Protein AF-A0A4V5UTD0-F1 (afdb_monomer)

InterPro domains:
  IPR001466 Beta-lactamase-related [PF00144] (6-70)
  IPR012338 Beta-lactamase/transpeptidase-like [G3DSA:3.40.710.10] (2-88)
  IPR012338 Beta-lactamase/transpeptidase-like [SSF56601] (2-72)

Radius of gyration: 14.81 Å; Cα contacts (8 Å, |Δi|>4): 115; chains: 1; bounding box: 32×32×47 Å

Mean predicted aligned error: 4.83 Å

Organism: Enterococcus faecalis (NCBI:txid1351)

Secondary structure (DSSP, 8-state):
-GGGGS-S-TTSSS-B-SS-EEEE-TTT--EEEEEE-TTS-EEEEETTTTEEEEE---TTSS---HHHHHHHHHHHHHHHHHHHHHHHHHHT--

Foldseek 3Di:
DVQQQDFPCPPDPFGHGPPFGWDAQPVPRGTWGKDADPQLWIKTGDPPVRDIDTDDDRCPPPHNPPVVSVVVVVVVVVVVSVVVVVVVVVVVPD

Structure (mmCIF, N/CA/C/O backbone):
data_AF-A0A4V5UTD0-F1
#
_entry.id   AF-A0A4V5UTD0-F1
#
loop_
_atom_site.group_PDB
_atom_site.id
_atom_site.type_symbol
_atom_site.label_atom_id
_atom_site.label_alt_id
_atom_site.label_comp_id
_atom_site.label_asym_id
_atom_site.label_entity_id
_atom_site.label_seq_id
_atom_site.pdbx_PDB_ins_code
_atom_site.Cartn_x
_atom_site.Cartn_y
_atom_site.Cartn_z
_atom_site.occupancy
_atom_site.B_iso_or_equiv
_atom_site.auth_seq_id
_atom_site.auth_comp_id
_atom_site.auth_asym_id
_atom_site.auth_atom_id
_atom_site.pdbx_PDB_model_num
ATOM 1 N N . ILE A 1 1 ? -17.946 2.765 5.152 1.00 82.19 1 ILE A N 1
ATOM 2 C CA . ILE A 1 1 ? -16.504 2.807 5.494 1.00 82.19 1 ILE A CA 1
ATOM 3 C C . ILE A 1 1 ? -16.047 1.502 6.132 1.00 82.19 1 ILE A C 1
ATOM 5 O O . ILE A 1 1 ? -15.071 0.952 5.647 1.00 82.19 1 ILE A O 1
ATOM 9 N N . ASP A 1 2 ? -16.749 0.954 7.129 1.00 90.31 2 ASP A N 1
ATOM 10 C CA . ASP A 1 2 ? -16.257 -0.234 7.851 1.00 90.31 2 ASP A CA 1
ATOM 11 C C . ASP A 1 2 ? -16.041 -1.474 6.974 1.00 90.31 2 ASP A C 1
ATOM 13 O O . ASP A 1 2 ? -15.077 -2.199 7.191 1.00 90.31 2 ASP A O 1
ATOM 17 N N . LEU A 1 3 ? -16.839 -1.667 5.917 1.00 95.00 3 LEU A N 1
ATOM 18 C CA . LEU A 1 3 ? -16.628 -2.756 4.952 1.00 95.00 3 LEU A CA 1
ATOM 19 C C . LEU A 1 3 ? -15.263 -2.700 4.245 1.00 95.00 3 LEU A C 1
ATOM 21 O O . LEU A 1 3 ? -14.752 -3.738 3.833 1.00 95.00 3 LEU A O 1
ATOM 25 N N . LEU A 1 4 ? -14.645 -1.519 4.125 1.00 95.44 4 LEU A N 1
ATOM 26 C CA . LEU A 1 4 ? -13.296 -1.402 3.567 1.00 95.44 4 LEU A CA 1
ATOM 27 C C . LEU A 1 4 ? -12.233 -1.975 4.515 1.00 95.44 4 LEU A C 1
ATOM 29 O O . LEU A 1 4 ? -11.155 -2.352 4.075 1.00 95.44 4 LEU A O 1
ATOM 33 N N . LEU A 1 5 ? -12.518 -2.060 5.811 1.00 95.88 5 LEU A N 1
ATOM 34 C CA . LEU A 1 5 ? -11.562 -2.487 6.833 1.00 95.88 5 LEU A CA 1
ATOM 35 C C . LEU A 1 5 ? -11.750 -3.955 7.237 1.00 95.88 5 LEU A C 1
ATOM 37 O O . LEU A 1 5 ? -11.236 -4.383 8.267 1.00 95.88 5 LEU A O 1
ATOM 41 N N . VAL A 1 6 ? -12.484 -4.726 6.432 1.00 95.31 6 VAL A N 1
ATOM 42 C CA . VAL A 1 6 ? -12.758 -6.150 6.649 1.00 95.31 6 VAL A CA 1
ATOM 43 C C . VAL A 1 6 ? -12.232 -6.953 5.463 1.00 95.31 6 VAL A C 1
ATOM 45 O O . VAL A 1 6 ? -12.315 -6.502 4.320 1.00 95.31 6 VAL A O 1
ATOM 48 N N . ASN A 1 7 ? -11.706 -8.154 5.728 1.00 95.81 7 ASN A N 1
ATOM 49 C CA . ASN A 1 7 ? -11.349 -9.094 4.670 1.00 95.81 7 ASN A CA 1
ATOM 50 C C . ASN A 1 7 ? -12.605 -9.611 3.963 1.00 95.81 7 ASN A C 1
ATOM 52 O O . ASN A 1 7 ? -13.417 -10.316 4.555 1.00 95.81 7 ASN A O 1
ATOM 56 N N . GLN A 1 8 ? -12.728 -9.270 2.685 1.00 96.44 8 GLN A N 1
ATOM 57 C CA . GLN A 1 8 ? -13.831 -9.648 1.807 1.00 96.44 8 GLN A CA 1
ATOM 58 C C . GLN A 1 8 ? -13.583 -10.988 1.099 1.00 96.44 8 GLN A C 1
ATOM 60 O O . GLN A 1 8 ? -14.479 -11.518 0.450 1.00 96.44 8 GLN A O 1
ATOM 65 N N . VAL A 1 9 ? -12.376 -11.553 1.224 1.00 94.31 9 VAL A N 1
ATOM 66 C CA . VAL A 1 9 ? -11.974 -12.830 0.608 1.00 94.31 9 VAL A CA 1
ATOM 67 C C . VAL A 1 9 ? -11.334 -13.765 1.646 1.00 94.31 9 VAL A C 1
ATOM 69 O O . VAL A 1 9 ? -10.147 -14.075 1.575 1.00 94.31 9 VAL A O 1
ATOM 72 N N . PRO A 1 10 ? -12.096 -14.241 2.646 1.00 91.06 10 PRO A N 1
ATOM 73 C CA . PRO A 1 10 ? -11.554 -15.032 3.756 1.00 91.06 10 PRO A CA 1
ATOM 74 C C . PRO A 1 10 ? -10.911 -16.360 3.335 1.00 91.06 10 PRO A C 1
ATOM 76 O O . PRO A 1 10 ? -10.047 -16.858 4.045 1.00 91.06 10 PRO A O 1
ATOM 79 N N . ALA A 1 11 ? -11.303 -16.921 2.189 1.00 92.50 11 ALA A N 1
ATOM 80 C CA . ALA A 1 11 ? -10.754 -18.174 1.672 1.00 92.50 11 ALA A CA 1
ATOM 81 C C . ALA A 1 11 ? -9.482 -18.003 0.813 1.00 92.50 11 ALA A C 1
ATOM 83 O O . ALA A 1 11 ? -8.954 -18.997 0.324 1.00 92.50 11 ALA A O 1
ATOM 84 N N . ALA A 1 12 ? -9.016 -16.772 0.575 1.00 91.56 12 ALA A N 1
ATOM 85 C CA . ALA A 1 12 ? -7.846 -16.511 -0.259 1.00 91.56 12 ALA A CA 1
ATOM 86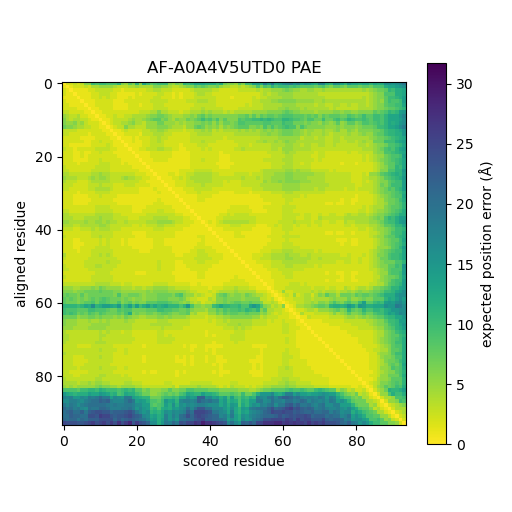 C C . ALA A 1 12 ? -6.569 -16.371 0.580 1.00 91.56 12 ALA A C 1
ATOM 88 O O . ALA A 1 12 ? -6.588 -15.763 1.649 1.00 91.56 12 ALA A O 1
ATOM 89 N N . ASP A 1 13 ? -5.435 -16.817 0.031 1.00 91.44 13 ASP A N 1
ATOM 90 C CA . ASP A 1 13 ? -4.114 -16.698 0.676 1.00 91.44 13 ASP A CA 1
ATOM 91 C C . ASP A 1 13 ? -3.714 -15.242 0.963 1.00 91.44 13 ASP A C 1
ATOM 93 O O . ASP A 1 13 ? -2.907 -14.959 1.848 1.00 91.44 13 ASP A O 1
ATOM 97 N N . LYS A 1 14 ? -4.262 -14.300 0.187 1.00 90.69 14 LYS A N 1
ATOM 98 C CA . LYS A 1 14 ? -4.025 -12.863 0.337 1.00 90.69 14 LYS A CA 1
ATOM 99 C C . LYS A 1 14 ? -5.328 -12.162 0.716 1.00 90.69 14 LYS A C 1
ATOM 101 O O . LYS A 1 14 ? -6.208 -12.051 -0.140 1.00 90.69 14 LYS A O 1
ATOM 106 N N . PRO A 1 15 ? -5.435 -11.631 1.946 1.00 92.50 15 PRO A N 1
ATOM 107 C CA . PRO A 1 15 ? -6.571 -10.819 2.360 1.00 92.50 15 PRO A CA 1
ATOM 108 C C . PRO A 1 15 ? -6.779 -9.612 1.437 1.00 92.50 15 PRO A C 1
A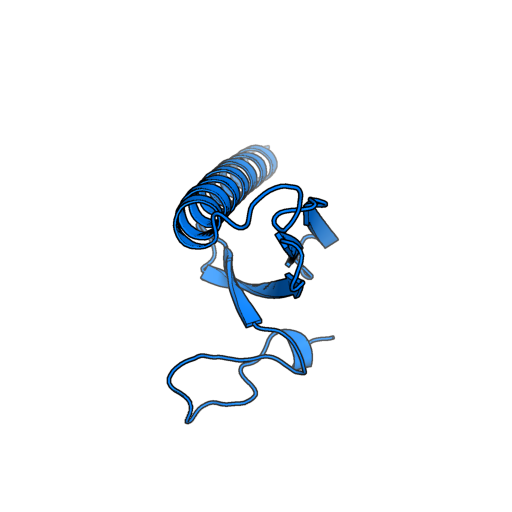TOM 110 O O . PRO A 1 15 ? -5.816 -8.936 1.052 1.00 92.50 15 PRO A O 1
ATOM 113 N N . ARG A 1 16 ? -8.041 -9.323 1.101 1.00 95.69 16 ARG A N 1
ATOM 114 C CA . ARG A 1 16 ? -8.437 -8.163 0.286 1.00 95.69 16 ARG A CA 1
ATOM 115 C C . ARG A 1 16 ? -9.642 -7.457 0.877 1.00 95.69 16 ARG A C 1
ATOM 117 O O . ARG A 1 16 ? -10.547 -8.083 1.418 1.00 95.69 16 ARG A O 1
ATOM 124 N N . SER A 1 17 ? -9.649 -6.146 0.716 1.00 96.31 17 SER A N 1
ATOM 125 C CA . SER A 1 17 ? -10.809 -5.287 0.914 1.00 96.31 17 SER A CA 1
ATOM 126 C C . SER A 1 17 ? -11.682 -5.251 -0.354 1.00 96.31 17 SER A C 1
ATOM 128 O O . SER A 1 17 ? -11.402 -5.928 -1.345 1.00 96.31 17 SER A O 1
ATOM 130 N N . LEU A 1 18 ? -12.702 -4.390 -0.367 1.00 96.12 18 LEU A N 1
ATOM 131 C CA . LEU A 1 18 ? -13.431 -3.997 -1.574 1.00 96.12 18 LEU A CA 1
ATOM 132 C C . LEU A 1 18 ? -12.524 -3.154 -2.490 1.00 96.12 18 LEU A C 1
ATOM 134 O O . LEU A 1 18 ? -12.523 -1.927 -2.417 1.00 96.12 18 LEU A O 1
ATOM 138 N N . GLY A 1 19 ? -11.739 -3.821 -3.339 1.00 94.19 19 GLY A N 1
ATOM 139 C CA . GLY A 1 19 ? -10.860 -3.180 -4.326 1.00 94.19 19 GLY A CA 1
ATOM 140 C C . GLY A 1 19 ? -9.489 -2.742 -3.802 1.00 94.19 19 GLY A C 1
ATOM 141 O O . GLY A 1 19 ? -8.775 -2.049 -4.519 1.00 94.19 19 GLY A O 1
ATOM 142 N N . TRP A 1 20 ? -9.105 -3.146 -2.585 1.00 97.25 20 TRP A N 1
ATOM 143 C CA . TRP A 1 20 ? -7.801 -2.809 -1.997 1.00 97.25 20 TRP A CA 1
ATOM 144 C C . TRP A 1 20 ? -7.067 -4.036 -1.472 1.00 97.25 20 TRP A C 1
ATOM 146 O O . TRP A 1 20 ? -7.673 -4.996 -0.987 1.00 97.25 20 TRP A O 1
ATOM 156 N N . ASP A 1 21 ? -5.744 -3.952 -1.502 1.00 96.88 21 ASP A N 1
ATOM 157 C CA . ASP A 1 21 ? -4.861 -4.821 -0.742 1.00 96.88 21 ASP A CA 1
ATOM 158 C C . ASP A 1 21 ? -4.832 -4.367 0.723 1.00 96.88 21 ASP A C 1
ATOM 160 O O . ASP A 1 21 ? -5.128 -3.209 1.029 1.00 96.88 21 ASP A O 1
ATOM 164 N N . PHE A 1 22 ? -4.422 -5.261 1.626 1.00 96.56 22 PHE A N 1
ATOM 165 C CA . PHE A 1 22 ? -4.111 -4.884 3.001 1.00 96.56 22 PHE A CA 1
ATOM 166 C C . PHE A 1 22 ? -2.606 -4.794 3.246 1.00 96.56 22 PHE A C 1
ATOM 168 O O . PHE A 1 22 ? -1.828 -5.682 2.886 1.00 96.56 22 PHE A O 1
ATOM 175 N N . LYS A 1 23 ? -2.220 -3.714 3.919 1.00 95.88 23 LYS A N 1
ATOM 176 C CA . LYS A 1 23 ? -1.034 -3.641 4.777 1.00 95.88 23 LYS A CA 1
ATOM 177 C C . LYS A 1 23 ? -1.516 -3.507 6.222 1.00 95.88 23 LYS A C 1
ATOM 179 O O . LYS A 1 23 ? -2.713 -3.357 6.456 1.00 95.88 23 LYS A O 1
ATOM 184 N N . TYR A 1 24 ? -0.603 -3.562 7.182 1.00 94.56 24 TYR A N 1
ATOM 185 C CA . TYR A 1 24 ? -0.957 -3.489 8.594 1.00 94.56 24 TYR A CA 1
ATOM 186 C C . TYR A 1 24 ? -0.086 -2.470 9.305 1.00 94.56 24 TYR A C 1
ATOM 188 O O . TYR A 1 24 ? 1.114 -2.368 9.044 1.00 94.56 24 TYR A O 1
ATOM 196 N N . ASP A 1 25 ? -0.720 -1.701 10.178 1.00 94.06 25 ASP A N 1
ATOM 197 C CA . ASP A 1 25 ? -0.029 -0.812 11.099 1.00 94.06 25 ASP A CA 1
ATOM 198 C C . ASP A 1 25 ? 0.860 -1.631 12.046 1.00 94.06 25 ASP A C 1
ATOM 200 O O . ASP A 1 25 ? 0.428 -2.662 12.564 1.00 94.06 25 ASP A O 1
ATOM 204 N N . VAL A 1 26 ? 2.101 -1.190 12.262 1.00 92.00 26 VAL A N 1
ATOM 205 C CA . VAL A 1 26 ? 3.106 -1.989 12.983 1.00 92.00 26 VAL A CA 1
ATOM 206 C C . VAL A 1 26 ? 2.707 -2.193 14.445 1.00 92.00 26 VAL A C 1
ATOM 208 O O . VAL A 1 26 ? 2.755 -3.323 14.930 1.00 92.00 26 VAL A O 1
ATOM 211 N N . ALA A 1 27 ? 2.258 -1.133 15.119 1.00 89.25 27 ALA A N 1
ATOM 212 C CA . ALA A 1 27 ? 1.925 -1.166 16.540 1.00 89.25 27 ALA A CA 1
ATOM 213 C C . ALA A 1 27 ? 0.567 -1.828 16.803 1.00 89.25 27 ALA A C 1
ATOM 215 O O . ALA A 1 27 ? 0.431 -2.672 17.685 1.00 89.25 27 ALA A O 1
ATOM 216 N N . THR A 1 28 ? -0.451 -1.458 16.026 1.00 90.88 28 THR A N 1
ATOM 217 C CA . THR A 1 28 ? -1.840 -1.851 16.311 1.00 90.88 28 THR A CA 1
ATOM 218 C C . THR A 1 28 ? -2.321 -3.063 15.517 1.00 90.88 28 THR A C 1
ATOM 220 O O . THR A 1 28 ? -3.411 -3.563 15.788 1.00 90.88 28 THR A O 1
ATOM 223 N N . GLN A 1 29 ? -1.561 -3.509 14.508 1.00 93.31 29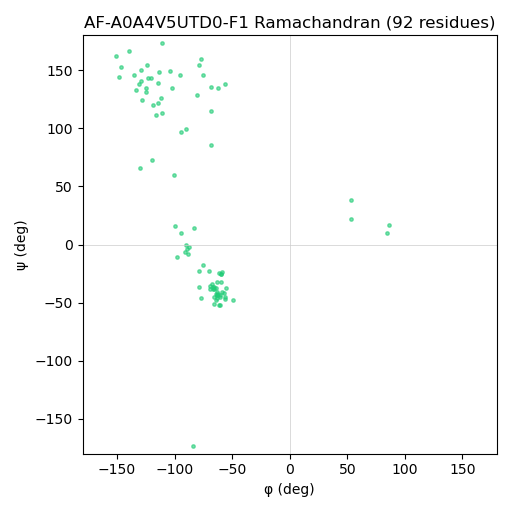 GLN A N 1
ATOM 224 C CA . GLN A 1 29 ? -1.953 -4.565 13.561 1.00 93.31 29 GLN A CA 1
ATOM 225 C C . GLN A 1 29 ? -3.307 -4.308 12.874 1.00 93.31 29 GLN A C 1
ATOM 227 O O . GLN A 1 29 ? -3.956 -5.222 12.363 1.00 93.31 29 GLN A O 1
ATOM 232 N N . ARG A 1 30 ? -3.755 -3.048 12.832 1.00 92.94 30 ARG A N 1
ATOM 233 C CA . ARG A 1 30 ? -4.990 -2.660 12.145 1.00 92.94 30 ARG A CA 1
ATOM 234 C C . ARG A 1 30 ? -4.773 -2.642 10.630 1.00 92.94 30 ARG A C 1
ATOM 236 O O . ARG A 1 30 ? -3.683 -2.275 10.183 1.00 92.94 30 ARG A O 1
ATOM 243 N N . PRO A 1 31 ? -5.797 -3.002 9.835 1.00 95.56 31 PRO A N 1
ATOM 244 C CA . PRO A 1 31 ? -5.692 -3.001 8.385 1.00 95.56 31 PRO A CA 1
ATOM 245 C C . PRO A 1 31 ? -5.575 -1.577 7.831 1.00 95.56 31 PRO A C 1
ATOM 247 O O . PRO A 1 31 ? -6.327 -0.677 8.208 1.00 95.56 31 PRO A O 1
ATOM 250 N N . LEU A 1 32 ? -4.654 -1.414 6.888 1.00 97.00 32 LEU A N 1
ATOM 251 C CA . LEU A 1 32 ? -4.430 -0.225 6.074 1.00 97.00 32 LEU A CA 1
ATOM 252 C C . LEU A 1 32 ? -4.751 -0.567 4.619 1.00 97.00 32 LEU A C 1
ATOM 254 O O . LEU A 1 32 ? -4.390 -1.648 4.145 1.00 97.00 32 LEU A O 1
ATOM 258 N N . LEU A 1 33 ? -5.403 0.349 3.904 1.00 98.12 33 LEU A N 1
ATOM 259 C CA . LEU A 1 33 ? -5.752 0.135 2.498 1.00 98.12 33 LEU A CA 1
ATOM 260 C C . LEU A 1 33 ? -4.538 0.417 1.624 1.00 98.12 33 LEU A C 1
ATOM 262 O O . LEU A 1 33 ? -3.942 1.485 1.741 1.00 98.12 33 LEU A O 1
ATOM 266 N N . PHE A 1 34 ? -4.184 -0.514 0.746 1.00 98.19 34 PHE A N 1
ATOM 267 C CA . PHE A 1 34 ? -3.022 -0.396 -0.125 1.00 98.19 34 PHE A CA 1
ATOM 268 C C . PHE A 1 34 ? -3.387 -0.677 -1.582 1.00 98.19 34 PHE A C 1
ATOM 270 O O . PHE A 1 34 ? -4.175 -1.574 -1.878 1.00 98.19 34 PHE A O 1
ATOM 277 N N . HIS A 1 35 ? -2.811 0.086 -2.507 1.00 97.19 35 HIS A N 1
ATOM 278 C CA . HIS A 1 35 ? -2.939 -0.166 -3.940 1.00 97.19 35 HIS A CA 1
ATOM 279 C C . HIS A 1 35 ? -1.670 0.276 -4.668 1.00 97.19 35 HIS A C 1
ATOM 281 O O . HIS A 1 35 ? -1.058 1.283 -4.317 1.00 97.19 35 HIS A O 1
ATOM 287 N N . THR A 1 36 ? -1.287 -0.459 -5.711 1.00 96.69 36 THR A N 1
ATOM 288 C CA . THR A 1 36 ? -0.142 -0.117 -6.570 1.00 96.69 36 THR A CA 1
ATOM 289 C C . THR A 1 36 ? -0.607 0.225 -7.979 1.00 96.69 36 THR A C 1
ATOM 291 O O . THR A 1 36 ? -1.617 -0.291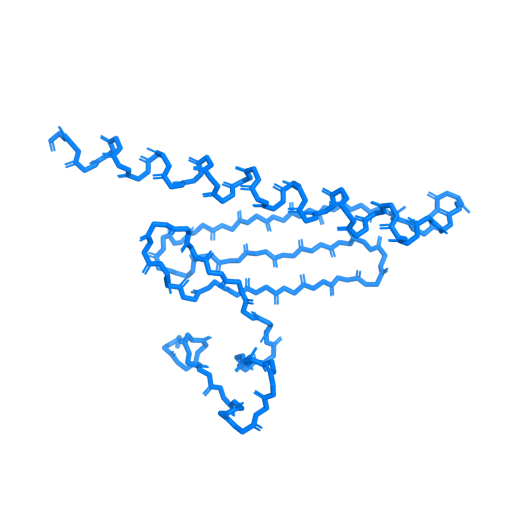 -8.453 1.00 96.69 36 THR A O 1
ATOM 294 N N . GLY A 1 37 ? 0.109 1.120 -8.642 1.00 95.19 37 GLY A N 1
ATOM 295 C CA . GLY A 1 37 ? -0.045 1.431 -10.053 1.00 95.19 37 GLY A CA 1
ATOM 296 C C . GLY A 1 37 ? 1.082 0.803 -10.862 1.00 95.19 37 GLY A C 1
ATOM 297 O O . GLY A 1 37 ? 2.215 0.659 -10.398 1.00 95.19 37 GLY A O 1
ATOM 298 N N . TYR A 1 38 ? 0.774 0.445 -12.104 1.00 91.38 38 TYR A N 1
ATOM 299 C CA . TYR A 1 38 ? 1.697 -0.254 -13.000 1.00 91.38 38 TYR A CA 1
ATOM 300 C C . TYR A 1 38 ? 3.045 0.474 -13.191 1.00 91.38 38 TYR A C 1
ATOM 302 O O . TYR A 1 38 ? 4.110 -0.151 -13.216 1.00 91.38 38 TYR A O 1
ATOM 310 N N . THR A 1 39 ? 3.012 1.807 -13.255 1.00 93.56 39 THR A N 1
ATOM 311 C CA . THR A 1 39 ? 4.193 2.661 -13.455 1.00 93.56 39 THR A CA 1
ATOM 312 C C . THR A 1 39 ? 4.967 2.945 -12.166 1.00 93.56 39 THR A C 1
ATOM 314 O O . THR A 1 39 ? 5.816 3.827 -12.150 1.00 93.56 39 THR A O 1
ATOM 317 N N . GLY A 1 40 ? 4.712 2.202 -11.084 1.00 94.50 40 GLY A N 1
ATOM 318 C CA . GLY A 1 40 ? 5.425 2.352 -9.813 1.00 94.50 40 GLY A CA 1
ATOM 319 C C . GLY A 1 40 ? 4.848 3.416 -8.879 1.00 94.50 40 GLY A C 1
ATOM 320 O O . GLY A 1 40 ? 5.514 3.842 -7.931 1.00 94.50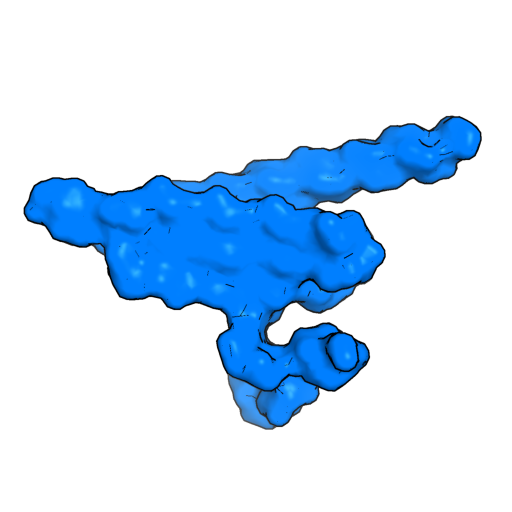 40 GLY A O 1
ATOM 321 N N . THR A 1 41 ? 3.615 3.853 -9.112 1.00 96.75 41 THR A N 1
ATOM 322 C CA . THR A 1 41 ? 2.877 4.636 -8.120 1.00 96.75 41 THR A CA 1
ATOM 323 C C . THR A 1 41 ? 2.301 3.709 -7.053 1.00 96.75 41 THR A C 1
ATOM 325 O O . THR A 1 41 ? 2.052 2.529 -7.307 1.00 96.75 41 THR A O 1
ATOM 328 N N . PHE A 1 42 ? 2.070 4.215 -5.849 1.00 97.75 42 PHE A N 1
ATOM 329 C CA . PHE A 1 42 ? 1.251 3.505 -4.872 1.00 97.75 42 PHE A CA 1
ATOM 330 C C . PHE A 1 42 ? 0.539 4.469 -3.932 1.00 97.75 42 PHE A C 1
ATOM 332 O O . PHE A 1 42 ? 0.908 5.638 -3.802 1.00 97.75 42 PHE A O 1
ATOM 339 N N . LEU A 1 43 ? -0.483 3.937 -3.270 1.00 98.12 43 LEU A N 1
ATOM 340 C CA . LEU A 1 43 ? -1.268 4.617 -2.258 1.00 98.12 43 LEU A CA 1
ATOM 341 C C . LEU A 1 43 ? -1.434 3.699 -1.048 1.00 98.12 43 LEU A C 1
ATOM 343 O O . LEU A 1 43 ? -1.777 2.527 -1.201 1.00 98.12 43 LEU A O 1
ATOM 347 N N . LEU A 1 44 ? -1.210 4.250 0.139 1.00 98.19 44 LEU A N 1
ATOM 348 C CA . LEU A 1 44 ? -1.482 3.631 1.429 1.00 98.19 44 LEU A CA 1
ATOM 349 C C . LEU A 1 44 ? -2.385 4.569 2.236 1.00 98.19 44 LEU A C 1
ATOM 351 O O . LEU A 1 44 ? -2.082 5.754 2.339 1.00 98.19 44 LEU A O 1
ATOM 355 N N . ILE A 1 45 ? -3.475 4.064 2.811 1.00 97.69 45 ILE A N 1
ATOM 356 C CA . ILE A 1 45 ? -4.449 4.875 3.555 1.00 97.69 45 ILE A CA 1
ATOM 357 C C . ILE A 1 45 ? -4.702 4.256 4.930 1.00 97.69 45 ILE A C 1
ATOM 359 O O . ILE A 1 45 ? -5.145 3.108 5.031 1.00 97.69 45 ILE A O 1
ATOM 363 N N . ASP A 1 46 ? -4.493 5.047 5.981 1.00 96.19 46 ASP A N 1
ATOM 364 C CA . ASP A 1 46 ? -5.007 4.784 7.322 1.00 96.19 46 ASP A CA 1
ATOM 365 C C . ASP A 1 46 ? -6.334 5.527 7.500 1.00 96.19 46 ASP A C 1
ATOM 367 O O . ASP A 1 46 ? -6.394 6.713 7.829 1.00 96.19 46 ASP A O 1
ATOM 371 N N . VAL A 1 47 ? -7.431 4.802 7.282 1.00 95.56 47 VAL A N 1
ATOM 372 C CA . VAL A 1 47 ? -8.786 5.353 7.398 1.00 95.56 47 VAL A CA 1
ATOM 373 C C . VAL A 1 47 ? -9.089 5.816 8.825 1.00 95.56 47 VAL A C 1
ATOM 375 O O . VAL A 1 47 ? -9.845 6.766 9.010 1.00 95.56 47 VAL A O 1
ATOM 378 N N . ARG A 1 48 ? -8.519 5.157 9.844 1.00 92.81 48 ARG A N 1
ATOM 379 C CA . ARG A 1 48 ? -8.812 5.454 11.253 1.00 92.81 48 ARG A CA 1
ATOM 380 C C . ARG A 1 48 ? -8.058 6.690 11.733 1.00 92.81 48 ARG A C 1
ATOM 382 O O . ARG A 1 48 ? -8.619 7.449 12.511 1.00 92.81 48 ARG A O 1
ATOM 389 N N . GLN A 1 49 ? -6.823 6.887 11.277 1.00 93.19 49 GLN A N 1
ATOM 390 C CA . GLN A 1 49 ? -6.026 8.082 11.586 1.00 93.19 49 GLN A CA 1
ATOM 391 C C . GLN A 1 49 ? -6.221 9.220 10.574 1.00 93.19 49 GLN A C 1
ATOM 393 O O . GLN A 1 49 ? -5.610 10.273 10.724 1.00 93.19 49 GLN A O 1
ATOM 398 N N . GLN A 1 50 ? -7.061 9.020 9.553 1.00 94.50 50 GLN A N 1
ATOM 399 C CA . GLN A 1 50 ? -7.318 9.991 8.484 1.00 94.50 50 GLN A CA 1
ATOM 400 C C . GLN A 1 50 ? -6.032 10.478 7.797 1.00 94.50 50 GLN A C 1
ATOM 402 O O . GLN A 1 50 ? -5.907 11.644 7.430 1.00 94.50 50 GLN A O 1
ATOM 407 N N . SER A 1 51 ? -5.076 9.569 7.612 1.00 94.62 51 SER A N 1
ATOM 408 C CA . SER A 1 51 ? -3.785 9.852 6.992 1.00 94.62 51 SER A CA 1
ATOM 409 C C . SER A 1 51 ? -3.542 8.933 5.800 1.00 94.62 51 SER A C 1
ATOM 411 O O . SER A 1 51 ? -4.111 7.844 5.688 1.00 94.62 51 SER A O 1
ATOM 413 N N . ALA A 1 52 ? -2.717 9.392 4.864 1.00 96.56 52 ALA A N 1
ATOM 414 C CA . ALA A 1 52 ? -2.366 8.625 3.681 1.00 96.56 52 ALA A CA 1
ATOM 415 C C . ALA A 1 52 ? -0.930 8.916 3.248 1.00 96.56 52 ALA A C 1
ATOM 417 O O . ALA A 1 52 ? -0.414 10.013 3.455 1.00 96.56 52 ALA A O 1
ATOM 418 N N . PHE A 1 53 ? -0.320 7.933 2.596 1.00 97.75 53 PHE A N 1
ATOM 419 C CA . PHE A 1 53 ? 0.951 8.065 1.908 1.00 97.75 53 PHE A CA 1
ATOM 420 C C . PHE A 1 53 ? 0.746 7.772 0.424 1.00 97.75 53 PHE A C 1
ATOM 422 O O . PHE A 1 53 ? 0.307 6.687 0.039 1.00 97.75 53 PHE A O 1
ATOM 429 N N . ILE A 1 54 ? 1.063 8.765 -0.403 1.00 98.06 54 ILE A N 1
ATOM 430 C CA . ILE A 1 54 ? 1.036 8.668 -1.858 1.00 98.06 54 ILE A CA 1
ATOM 431 C C . ILE A 1 54 ? 2.471 8.745 -2.358 1.00 98.06 54 ILE A C 1
ATOM 433 O O . ILE A 1 54 ? 3.178 9.707 -2.062 1.00 98.06 54 ILE A O 1
ATOM 437 N N . PHE A 1 55 ? 2.881 7.761 -3.147 1.00 97.75 55 PHE A N 1
ATOM 438 C CA . PHE A 1 55 ? 4.161 7.790 -3.837 1.00 97.75 55 PHE A CA 1
ATOM 439 C C . PHE A 1 55 ? 3.930 7.858 -5.338 1.00 97.75 55 PHE A C 1
ATOM 441 O O . PHE A 1 55 ? 3.276 6.991 -5.928 1.00 97.75 55 PHE A O 1
ATOM 448 N N . LEU A 1 56 ? 4.470 8.906 -5.951 1.00 96.19 56 LEU A N 1
ATOM 449 C CA . LEU A 1 56 ? 4.363 9.154 -7.378 1.00 96.19 56 LEU A CA 1
ATOM 450 C C . LEU A 1 56 ? 5.737 8.966 -8.007 1.00 96.19 56 LEU A C 1
ATOM 452 O O . LEU A 1 56 ? 6.662 9.727 -7.739 1.00 96.19 56 LEU A O 1
ATOM 456 N N . SER A 1 57 ? 5.865 7.939 -8.841 1.00 91.62 57 SER A N 1
ATOM 457 C CA . SER A 1 57 ? 7.083 7.674 -9.598 1.00 91.62 57 SER A CA 1
ATOM 458 C C . SER A 1 57 ? 6.756 7.225 -11.013 1.00 91.62 57 SER A C 1
ATOM 460 O O . SER A 1 57 ? 5.612 6.885 -11.331 1.00 91.62 57 SER A O 1
ATOM 462 N N . ASN A 1 58 ? 7.783 7.230 -11.855 1.00 90.00 58 ASN A N 1
ATOM 463 C CA . ASN A 1 58 ? 7.741 6.655 -13.185 1.00 90.00 58 ASN A CA 1
ATOM 464 C C . ASN A 1 58 ? 8.795 5.548 -13.300 1.00 90.00 58 ASN A C 1
ATOM 466 O O . ASN A 1 58 ? 9.827 5.706 -13.938 1.00 90.00 58 ASN A O 1
ATOM 470 N N . ARG A 1 59 ? 8.528 4.420 -12.644 1.00 90.19 59 ARG A N 1
ATOM 471 C CA . ARG A 1 59 ? 9.405 3.239 -12.570 1.00 90.19 59 ARG A CA 1
ATOM 472 C C . ARG A 1 59 ? 9.746 2.629 -13.935 1.00 90.19 59 ARG A C 1
ATOM 474 O O . ARG A 1 59 ? 10.724 1.907 -14.042 1.00 90.19 59 ARG A O 1
ATOM 481 N N . VAL A 1 60 ? 8.911 2.849 -14.951 1.00 91.06 60 VAL A N 1
ATOM 482 C CA . VAL A 1 60 ? 9.071 2.235 -16.282 1.00 91.06 60 VAL A CA 1
ATOM 483 C C . VAL A 1 60 ? 9.941 3.058 -17.231 1.00 91.06 60 VAL A C 1
ATOM 485 O O . VAL A 1 60 ? 10.161 2.627 -18.358 1.00 91.06 60 VAL A O 1
ATOM 488 N N . HIS A 1 61 ? 10.399 4.244 -16.820 1.00 86.50 61 HIS A N 1
ATOM 489 C CA . HIS A 1 61 ? 11.171 5.135 -17.677 1.00 86.50 61 HIS A CA 1
ATOM 490 C C . HIS A 1 61 ? 12.519 5.506 -17.044 1.00 86.50 61 HIS A C 1
ATOM 492 O O . HIS A 1 61 ? 12.535 5.924 -15.886 1.00 86.50 61 HIS A O 1
ATOM 498 N N . PRO A 1 62 ? 13.631 5.469 -17.801 1.00 86.88 62 PRO A N 1
ATOM 499 C CA . PRO A 1 62 ? 13.777 4.946 -19.168 1.00 86.88 62 PRO A CA 1
ATOM 500 C C . PRO A 1 62 ? 13.873 3.412 -19.235 1.00 86.88 62 PRO A C 1
ATOM 502 O O . PRO A 1 62 ? 13.556 2.834 -20.272 1.00 86.88 62 PRO A O 1
ATOM 505 N N . GLU A 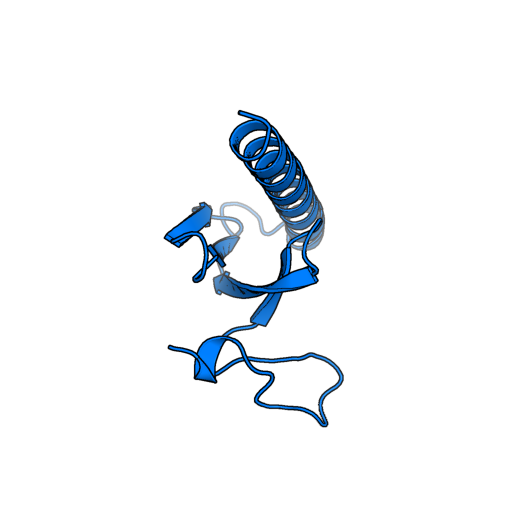1 63 ? 14.270 2.765 -18.139 1.00 89.94 63 GLU A N 1
ATOM 506 C CA . GLU A 1 63 ? 14.457 1.317 -18.031 1.00 89.94 63 GLU A CA 1
ATOM 507 C C . GLU A 1 63 ? 13.596 0.743 -16.901 1.00 89.94 63 GLU A C 1
ATOM 509 O O . GLU A 1 63 ? 13.409 1.364 -15.854 1.00 89.94 63 GLU A O 1
ATOM 514 N N . ASP A 1 64 ? 13.065 -0.461 -17.112 1.00 90.12 64 ASP A N 1
ATOM 515 C CA . ASP A 1 64 ? 12.254 -1.163 -16.123 1.00 90.12 64 ASP A CA 1
ATOM 516 C C . ASP A 1 64 ? 13.147 -2.041 -15.222 1.00 90.12 64 ASP A C 1
ATOM 518 O O . ASP A 1 64 ? 13.500 -3.169 -15.570 1.00 90.12 64 ASP A O 1
ATOM 522 N N . HIS A 1 65 ? 13.464 -1.540 -14.022 1.00 92.12 65 HIS A N 1
ATOM 523 C CA . HIS A 1 65 ? 14.144 -2.303 -12.963 1.00 92.12 65 HIS A CA 1
ATOM 524 C C . HIS A 1 65 ? 13.160 -2.803 -11.896 1.00 92.12 65 HIS A C 1
ATOM 526 O O . HIS A 1 65 ? 13.247 -2.458 -10.715 1.00 92.12 65 HIS A O 1
ATOM 532 N N . ARG A 1 66 ? 12.172 -3.607 -12.308 1.00 92.56 66 ARG A N 1
ATOM 533 C CA . ARG A 1 66 ? 11.074 -4.071 -11.441 1.00 92.56 66 ARG A CA 1
ATOM 534 C C . ARG A 1 66 ? 11.507 -4.650 -10.093 1.00 92.56 66 ARG A C 1
ATOM 536 O O . ARG A 1 66 ? 10.889 -4.302 -9.091 1.00 92.56 66 ARG A O 1
ATOM 543 N N . ASN A 1 67 ? 12.490 -5.550 -10.066 1.00 94.25 67 ASN A N 1
ATOM 544 C CA . ASN A 1 67 ? 12.861 -6.257 -8.834 1.00 94.25 67 ASN A CA 1
ATOM 545 C C . ASN A 1 67 ? 13.443 -5.291 -7.799 1.00 94.25 67 ASN A C 1
ATOM 547 O O . ASN A 1 67 ? 12.909 -5.202 -6.698 1.00 94.25 67 ASN A O 1
ATOM 551 N N . THR A 1 68 ? 14.428 -4.484 -8.203 1.00 94.00 68 THR A N 1
ATOM 552 C CA . THR A 1 68 ? 15.009 -3.428 -7.363 1.00 94.00 68 THR A CA 1
ATOM 553 C C . THR A 1 68 ? 13.937 -2.458 -6.880 1.00 94.00 68 THR A C 1
ATOM 555 O O . THR A 1 68 ? 13.853 -2.167 -5.696 1.00 94.00 68 THR A O 1
ATOM 558 N N . TYR A 1 69 ? 13.033 -2.018 -7.760 1.00 94.94 69 TYR A N 1
ATOM 559 C CA . TYR A 1 69 ? 11.932 -1.151 -7.344 1.00 94.94 69 TYR A CA 1
ATOM 560 C C . TYR A 1 69 ? 11.037 -1.788 -6.270 1.00 94.94 69 TYR A C 1
ATOM 562 O O . TYR A 1 69 ? 10.596 -1.091 -5.362 1.00 94.94 69 TYR A O 1
ATOM 570 N N . ILE A 1 70 ? 10.720 -3.084 -6.375 1.00 95.06 70 ILE A N 1
ATOM 571 C CA . ILE A 1 70 ? 9.878 -3.766 -5.382 1.00 95.06 70 ILE A CA 1
ATOM 572 C C . ILE A 1 70 ? 10.567 -3.772 -4.013 1.00 95.06 70 ILE A C 1
ATOM 574 O O . ILE A 1 70 ? 9.903 -3.476 -3.021 1.00 95.06 70 ILE A O 1
ATOM 578 N N . GLU A 1 71 ? 11.869 -4.059 -3.976 1.00 96.88 71 GLU A N 1
ATOM 579 C CA . GLU A 1 71 ? 12.681 -4.057 -2.753 1.00 96.88 71 GLU A CA 1
ATOM 580 C C . GLU A 1 71 ? 12.713 -2.662 -2.111 1.00 96.88 71 GLU A C 1
ATOM 582 O O . GLU A 1 71 ? 12.320 -2.502 -0.955 1.00 96.88 71 GLU A O 1
ATOM 587 N N . GLU A 1 72 ? 13.062 -1.637 -2.890 1.00 95.81 72 GLU A N 1
ATOM 588 C CA . GLU A 1 72 ? 13.136 -0.245 -2.429 1.00 95.81 72 GLU A CA 1
ATOM 589 C C . GLU A 1 72 ? 11.768 0.292 -1.978 1.00 95.81 72 GLU A C 1
ATOM 591 O O . GLU A 1 72 ? 11.648 0.962 -0.952 1.00 95.81 72 GLU A O 1
ATOM 596 N N . ARG A 1 73 ? 10.693 -0.036 -2.709 1.00 96.88 73 ARG A N 1
ATOM 597 C CA . ARG A 1 73 ? 9.317 0.319 -2.330 1.00 96.88 73 ARG A CA 1
ATOM 598 C C . ARG A 1 73 ? 8.946 -0.292 -0.983 1.00 96.88 73 ARG A C 1
ATOM 600 O O . ARG A 1 73 ? 8.325 0.378 -0.158 1.00 96.88 73 ARG A O 1
ATOM 607 N N . ASP A 1 74 ? 9.265 -1.566 -0.778 1.00 96.19 74 ASP A N 1
ATOM 608 C CA . ASP A 1 74 ? 8.926 -2.263 0.459 1.00 96.19 74 ASP A CA 1
ATOM 609 C C . ASP A 1 74 ? 9.749 -1.727 1.639 1.00 96.19 74 ASP A C 1
ATOM 611 O O . ASP A 1 74 ? 9.192 -1.551 2.725 1.00 96.19 74 ASP A O 1
ATOM 615 N N . GLN A 1 75 ? 11.012 -1.349 1.414 1.00 97.56 75 GLN A N 1
ATOM 616 C CA . GLN A 1 75 ? 11.825 -0.634 2.400 1.00 97.56 75 GLN A CA 1
ATOM 617 C C . GLN A 1 75 ? 11.239 0.745 2.734 1.00 97.56 75 GLN A C 1
ATOM 619 O O . GLN A 1 75 ? 11.094 1.080 3.909 1.00 97.56 75 GLN A O 1
ATOM 624 N N . LEU A 1 76 ? 10.838 1.527 1.728 1.00 97.19 76 LEU A N 1
ATOM 625 C CA . LEU A 1 76 ? 10.220 2.841 1.920 1.00 97.19 76 LEU A CA 1
ATOM 626 C C . LEU A 1 76 ? 8.918 2.747 2.730 1.00 97.19 76 LEU A C 1
ATOM 628 O O . LEU A 1 76 ? 8.700 3.532 3.654 1.00 97.19 76 LEU A O 1
ATOM 632 N N . LEU A 1 77 ? 8.067 1.763 2.422 1.00 97.00 77 LEU A N 1
AT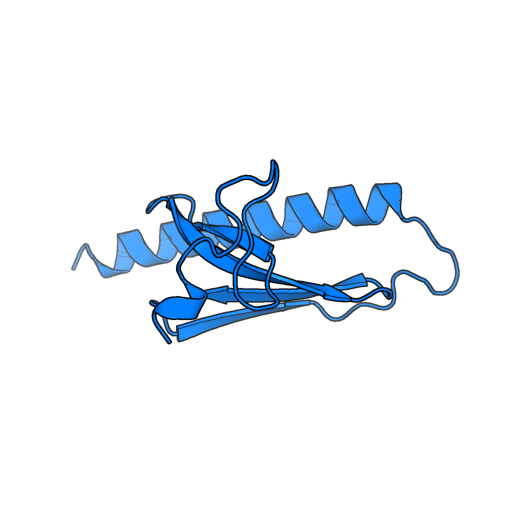OM 633 C CA . LEU A 1 77 ? 6.844 1.490 3.180 1.00 97.00 77 LEU A CA 1
ATOM 634 C C . LEU A 1 77 ? 7.145 1.090 4.628 1.00 97.00 77 LEU A C 1
ATOM 636 O O . LEU A 1 77 ? 6.461 1.559 5.536 1.00 97.00 77 LEU A O 1
ATOM 640 N N . ALA A 1 78 ? 8.151 0.240 4.855 1.00 95.88 78 ALA A N 1
ATOM 641 C CA . ALA A 1 78 ? 8.544 -0.178 6.198 1.00 95.88 78 ALA A CA 1
ATOM 642 C C . ALA A 1 78 ? 9.048 1.005 7.039 1.00 95.88 78 ALA A C 1
ATOM 644 O O . ALA A 1 78 ? 8.639 1.148 8.192 1.00 95.88 78 ALA A O 1
ATOM 645 N N . THR A 1 79 ? 9.873 1.878 6.453 1.00 96.38 79 THR A N 1
ATOM 646 C CA . THR A 1 79 ? 10.349 3.109 7.101 1.00 96.38 79 THR A CA 1
ATOM 647 C C . THR A 1 79 ? 9.184 4.022 7.467 1.00 96.38 79 THR A C 1
ATOM 649 O O . THR A 1 79 ? 9.036 4.369 8.637 1.00 96.38 79 THR A O 1
ATOM 652 N N . TYR A 1 80 ? 8.296 4.321 6.512 1.00 95.81 80 TYR A N 1
ATOM 653 C CA . TYR A 1 80 ? 7.116 5.153 6.761 1.00 95.81 80 TYR A CA 1
ATOM 654 C C . TYR A 1 80 ? 6.236 4.597 7.890 1.00 95.81 80 TYR A C 1
ATOM 656 O O . TYR A 1 80 ? 5.832 5.330 8.789 1.00 95.81 80 TYR A O 1
ATOM 664 N N . LEU A 1 81 ? 5.940 3.293 7.865 1.00 94.62 81 LEU A N 1
ATOM 665 C CA . LEU A 1 81 ? 5.086 2.662 8.872 1.00 94.62 81 LEU A CA 1
ATOM 666 C C . LEU A 1 81 ? 5.718 2.681 10.266 1.00 94.62 81 LEU A C 1
ATOM 668 O O . LEU A 1 81 ? 5.007 2.896 11.246 1.00 94.62 81 LEU A O 1
ATOM 672 N N . LYS A 1 82 ? 7.038 2.486 10.350 1.00 93.88 82 LY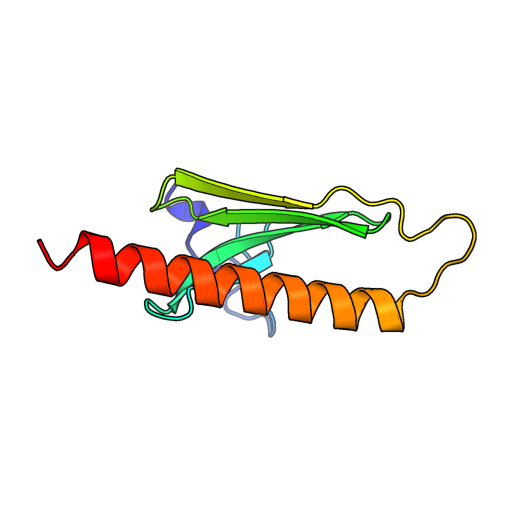S A N 1
ATOM 673 C CA . LYS A 1 82 ? 7.789 2.578 11.604 1.00 93.88 82 LYS A CA 1
ATOM 674 C C . LYS A 1 82 ? 7.747 3.997 12.172 1.00 93.88 82 LYS A C 1
ATOM 676 O O . LYS A 1 82 ? 7.450 4.173 13.350 1.00 93.88 82 LYS A O 1
ATOM 681 N N . GLU A 1 83 ? 8.012 5.003 11.346 1.00 92.19 83 GLU A N 1
ATOM 682 C CA . GLU A 1 83 ? 7.991 6.408 11.768 1.00 92.19 83 GLU A CA 1
ATOM 683 C C . GLU A 1 83 ? 6.586 6.845 12.196 1.00 92.19 83 GLU A C 1
ATOM 685 O O . GLU A 1 83 ? 6.420 7.456 13.250 1.00 92.19 83 GLU A O 1
ATOM 690 N N . LYS A 1 84 ? 5.556 6.446 11.439 1.00 89.00 84 LYS A N 1
ATOM 691 C CA . LYS A 1 84 ? 4.149 6.690 11.780 1.00 89.00 84 LYS A CA 1
ATOM 692 C C . LYS A 1 84 ? 3.773 6.119 13.150 1.00 89.00 84 LYS A C 1
ATOM 694 O O . LYS A 1 84 ? 3.054 6.787 13.888 1.00 89.00 84 LYS A O 1
ATOM 699 N N . SER A 1 85 ? 4.233 4.910 13.493 1.00 81.50 85 SER A N 1
ATOM 700 C CA . SER A 1 85 ? 3.947 4.319 14.810 1.00 81.50 85 SER A CA 1
ATOM 701 C C . SER A 1 85 ? 4.612 5.077 15.960 1.00 81.50 85 SER A C 1
ATOM 703 O O . SER A 1 85 ? 3.975 5.279 16.990 1.00 81.50 85 SER A O 1
ATOM 705 N N . SER A 1 86 ? 5.839 5.571 15.767 1.00 73.06 86 SER A N 1
ATOM 706 C CA . SER A 1 86 ? 6.542 6.342 16.799 1.00 73.06 86 SER A CA 1
ATOM 707 C C . SER A 1 86 ? 5.834 7.661 17.128 1.00 73.06 86 SER A C 1
ATOM 709 O O . SER A 1 86 ? 5.764 8.048 18.288 1.00 73.06 86 SER A O 1
ATOM 711 N N . VAL A 1 87 ? 5.254 8.329 16.123 1.00 65.12 87 VAL A N 1
ATOM 712 C CA . VAL A 1 87 ? 4.520 9.594 16.318 1.00 65.12 87 VAL A CA 1
ATOM 713 C C . VAL A 1 87 ? 3.236 9.392 17.130 1.00 65.12 87 VAL A C 1
ATOM 715 O O . VAL A 1 87 ? 2.876 10.245 17.941 1.00 65.12 87 VAL A O 1
ATOM 718 N N . SER A 1 88 ? 2.532 8.269 16.946 1.00 60.09 88 SER A N 1
ATOM 719 C CA . SER A 1 88 ? 1.315 7.998 17.723 1.00 60.09 88 SER A CA 1
ATOM 720 C C . SER A 1 88 ? 1.586 7.751 19.206 1.00 60.09 88 SER A C 1
ATOM 722 O O . SER A 1 88 ? 0.768 8.170 20.023 1.00 60.09 88 SER A O 1
ATOM 724 N N . ASP A 1 89 ? 2.720 7.135 19.552 1.00 58.53 89 ASP A N 1
ATOM 725 C CA . ASP A 1 89 ? 3.076 6.848 20.946 1.00 58.53 89 ASP A CA 1
ATOM 726 C C . ASP A 1 89 ? 3.405 8.140 21.719 1.00 58.53 89 ASP A C 1
ATOM 728 O O . A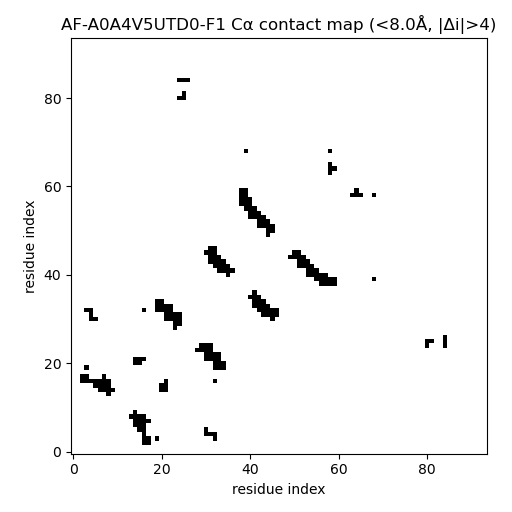SP A 1 89 ? 2.969 8.313 22.861 1.00 58.53 89 ASP A O 1
ATOM 732 N N . GLU A 1 90 ? 4.085 9.097 21.076 1.00 58.88 90 GLU A N 1
ATOM 733 C CA . GLU A 1 90 ? 4.410 10.402 21.671 1.00 58.88 90 GLU A CA 1
ATOM 734 C C . GLU A 1 90 ? 3.157 11.252 21.950 1.00 58.88 90 GLU A C 1
ATOM 736 O O . GLU A 1 90 ? 3.074 11.905 22.989 1.00 58.88 90 GLU A O 1
ATOM 741 N N . MET A 1 91 ? 2.139 11.204 21.083 1.00 56.12 91 MET A N 1
ATOM 742 C CA . MET A 1 91 ? 0.883 11.954 21.265 1.00 56.12 91 MET A CA 1
ATOM 743 C C . MET A 1 91 ? -0.058 11.365 22.325 1.00 56.12 91 MET A C 1
ATOM 745 O O . MET A 1 91 ? -0.945 12.072 22.797 1.00 56.12 91 MET A O 1
ATOM 749 N N . THR A 1 92 ? 0.127 10.105 22.725 1.00 54.69 92 THR A N 1
ATOM 750 C CA . THR A 1 92 ? -0.625 9.476 23.829 1.00 54.69 92 THR A CA 1
ATOM 751 C C . THR A 1 92 ? 0.038 9.622 25.201 1.00 54.69 92 THR A C 1
ATOM 753 O O . THR A 1 92 ? -0.559 9.234 26.202 1.00 54.69 92 THR A O 1
ATOM 756 N N . SER A 1 93 ? 1.258 10.168 25.262 1.00 51.34 93 SER A N 1
ATOM 757 C CA . SER A 1 93 ? 2.047 10.303 26.496 1.00 51.34 93 SER A CA 1
ATOM 758 C C . SER A 1 93 ? 1.898 11.666 27.203 1.00 51.34 93 SER A C 1
ATOM 760 O O . SER A 1 93 ? 2.659 11.937 28.138 1.00 51.34 93 SER A O 1
ATOM 762 N N . PHE A 1 94 ? 0.949 12.511 26.788 1.00 43.47 94 PHE A N 1
ATOM 763 C CA . PHE A 1 94 ? 0.665 13.818 27.398 1.00 43.47 94 PHE A CA 1
ATOM 764 C C . PHE A 1 94 ? -0.722 13.871 28.037 1.00 43.47 94 PHE A C 1
ATOM 766 O O . PHE A 1 94 ? -1.689 13.402 27.395 1.00 43.47 94 PHE A O 1
#

Nearest PDB structures (foldseek):
  5fsb-assembly1_A-1  TM=4.718E-01  e=4.309E+00  Laccaria bicolor S238N-H82
  4a08-assembly1_A  TM=5.663E-01  e=9.346E+00  Homo sapiens
  2otg-assembly1_A  TM=4.720E-01  e=8.762E+00  Placopecten magellanicus
  1m27-assembly1_A  TM=4.369E-01  e=9.346E+00  Homo sapiens
  2op6-assembly1_A  TM=2.481E-01  e=3.787E+00  Caenorhabditis elegans

pLDDT: mean 90.67, std 11.38, range [43.47, 98.19]

Sequence (94 aa):
IDLLLVNQVPAADKPRSLGWDFKYDVATQRPLLFHTGYTGTFLLIDVRQQSAFIFLSNRVHPEDHRNTYIEERDQLLATYLKEKSSVSDEMTSF

Solvent-accessible surface area (backbone atoms only — not comparable to full-atom values): 5551 Å² total; per-residue (Å²): 114,71,68,59,69,38,69,73,36,84,90,47,99,65,58,23,27,84,91,28,41,65,47,61,43,76,81,76,64,44,70,24,43,28,50,76,43,96,43,53,26,36,41,39,35,36,77,89,78,74,45,71,51,76,46,87,52,58,48,58,62,93,59,72,53,62,69,63,48,51,53,53,52,51,51,52,51,52,50,52,43,53,53,55,47,56,56,56,56,61,70,69,74,113